Protein AF-Q8XC12-F1 (afdb_monomer)

Solvent-accessible surface area (backbone atoms only — not comparable to full-atom values): 3042 Å² total; per-residue (Å²): 119,50,77,46,82,52,98,94,39,81,45,78,4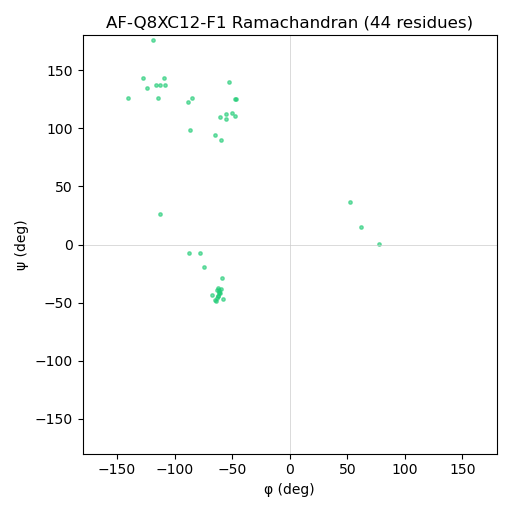0,41,85,92,38,47,70,58,53,52,49,55,49,53,53,51,26,53,76,68,67,61,51,76,71,80,72,67,77,78,75,84,84,126

Sequence (46 aa):
MVSVQKDGRRIEYTAASLDELNRAINDAESVLGTTRRRRRPLGVRL

Mean predicted aligned error: 8.53 Å

pLDDT: mean 85.95, std 11.37, range [63.38, 96.19]

Organism: Escherichia coli O157:H7 (NCBI:txid83334)

Nearest PDB structures (foldseek):
  2l6r-assembly1_A  TM=6.833E-01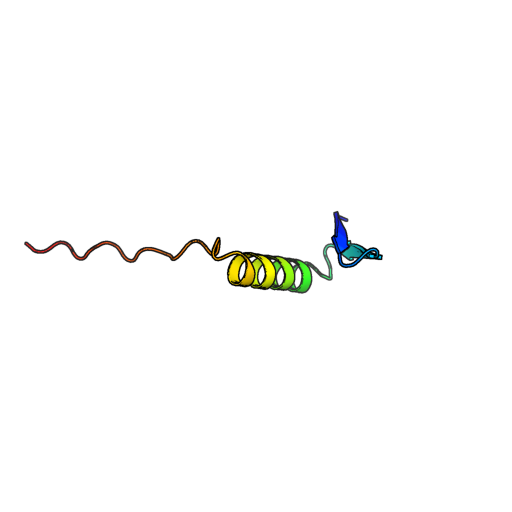  e=2.079E-01  Lambdavirus lambda

InterPro domains:
  IPR004174 Head-to-tail joining protein W [PF02831] (2-45)
  IPR036626 Head-to-tail joining protein W superfamily [G3DSA:3.30.1580.10] (1-40)
  IPR036626 Head-to-tail joining protein W superfamily [SSF64210] (2-36)

Radius of gyration: 15.99 Å; Cα contacts (8 Å, |Δi|>4): 24; chains: 1; bounding box: 28×35×42 Å

Foldseek 3Di:
DDWDQDPNDIDDDDPVCVVVVVVVVCVVCVVVVVPPPPPDPPDPDD

Secondary structure (DSSP, 8-state):
-EEEEETTEEEEE-GGGHHHHHHHHHHHHHHTT-S-----------

Structure (mmCIF, N/CA/C/O backbone):
data_AF-Q8XC12-F1
#
_entry.id   AF-Q8XC12-F1
#
loop_
_atom_site.group_PDB
_atom_site.id
_atom_site.type_symbol
_atom_site.label_atom_id
_atom_site.label_alt_id
_atom_site.label_comp_id
_atom_site.label_asym_id
_atom_site.label_entity_id
_atom_site.label_seq_id
_atom_site.pdbx_PDB_ins_code
_atom_site.Cartn_x
_atom_site.Cartn_y
_atom_site.Cartn_z
_atom_site.occupancy
_atom_site.B_iso_or_equiv
_atom_site.auth_seq_id
_atom_site.auth_comp_id
_atom_site.auth_asym_id
_atom_site.auth_atom_id
_atom_site.pdbx_PDB_model_num
ATOM 1 N N . MET A 1 1 ? 7.131 9.793 -5.645 1.00 81.56 1 MET A N 1
ATOM 2 C CA . MET A 1 1 ? 6.584 9.527 -4.299 1.00 81.56 1 MET A CA 1
ATOM 3 C C . MET A 1 1 ? 5.078 9.681 -4.379 1.00 81.56 1 MET A C 1
ATOM 5 O O . MET A 1 1 ? 4.624 10.583 -5.073 1.00 81.56 1 MET A O 1
ATOM 9 N N . VAL A 1 2 ? 4.326 8.784 -3.750 1.00 92.62 2 VAL A N 1
ATOM 10 C CA . VAL A 1 2 ? 2.856 8.755 -3.768 1.00 92.62 2 VAL A CA 1
ATOM 11 C C . VAL A 1 2 ? 2.366 8.704 -2.327 1.00 92.62 2 VAL A C 1
ATOM 13 O O . VAL A 1 2 ? 2.987 8.043 -1.503 1.00 92.62 2 VAL A O 1
ATOM 16 N N . SER A 1 3 ? 1.263 9.380 -2.011 1.00 92.62 3 SER A N 1
ATOM 17 C CA . SER A 1 3 ? 0.641 9.307 -0.688 1.00 92.62 3 SER A CA 1
ATOM 18 C C . SER A 1 3 ? -0.753 8.707 -0.755 1.00 92.62 3 SER A C 1
ATOM 20 O O . SER A 1 3 ? -1.539 9.086 -1.621 1.00 92.62 3 SER A O 1
ATOM 22 N N . VAL A 1 4 ? -1.065 7.832 0.195 1.00 93.38 4 VAL A N 1
ATOM 23 C CA . VAL A 1 4 ? -2.359 7.160 0.334 1.00 93.38 4 VAL A CA 1
ATOM 24 C C . VAL A 1 4 ? -2.920 7.442 1.726 1.00 93.38 4 VAL A C 1
ATOM 26 O O . VAL A 1 4 ? -2.200 7.341 2.716 1.00 93.38 4 VAL A O 1
ATOM 29 N N . GLN A 1 5 ? -4.205 7.785 1.811 1.00 93.81 5 GLN A N 1
ATOM 30 C CA . GLN A 1 5 ? -4.929 7.857 3.081 1.00 93.81 5 GLN A CA 1
ATOM 31 C C . GLN A 1 5 ? -5.519 6.483 3.392 1.00 93.81 5 GLN A C 1
ATOM 33 O O . GLN A 1 5 ? -6.292 5.951 2.598 1.00 93.81 5 GLN A O 1
ATOM 38 N N . LYS A 1 6 ? -5.170 5.919 4.544 1.00 89.81 6 LYS A N 1
ATOM 39 C CA . LYS A 1 6 ? -5.653 4.616 4.997 1.00 89.81 6 LYS A CA 1
ATOM 40 C C . LYS A 1 6 ? -5.921 4.671 6.497 1.00 89.81 6 LYS A C 1
ATOM 42 O O . LYS A 1 6 ? -5.044 5.076 7.251 1.00 89.81 6 LYS A O 1
ATOM 47 N N . ASP A 1 7 ? -7.129 4.301 6.919 1.00 92.12 7 ASP A N 1
ATOM 48 C CA . ASP A 1 7 ? -7.524 4.220 8.336 1.00 92.12 7 ASP A CA 1
ATOM 49 C C . ASP A 1 7 ? -7.238 5.511 9.138 1.00 92.12 7 ASP A C 1
ATOM 51 O O . ASP A 1 7 ? -6.804 5.480 10.285 1.00 92.12 7 ASP A O 1
ATOM 55 N N . GLY A 1 8 ? -7.419 6.677 8.505 1.00 93.75 8 GLY A N 1
ATOM 56 C CA . GLY A 1 8 ? -7.124 7.985 9.109 1.00 93.75 8 GLY A CA 1
ATOM 57 C C . GLY A 1 8 ? -5.638 8.368 9.142 1.00 93.75 8 GLY A C 1
ATOM 58 O O . GLY A 1 8 ? -5.301 9.462 9.593 1.00 93.75 8 GLY A O 1
ATOM 59 N N . ARG A 1 9 ? -4.740 7.523 8.623 1.00 95.75 9 ARG A N 1
ATOM 60 C CA . ARG A 1 9 ? -3.298 7.772 8.526 1.00 95.75 9 ARG A CA 1
ATOM 61 C C . ARG A 1 9 ? -2.859 8.005 7.079 1.00 95.75 9 ARG A C 1
ATOM 63 O O . ARG A 1 9 ? -3.336 7.354 6.153 1.00 95.75 9 ARG A O 1
ATOM 70 N N . ARG A 1 10 ? -1.895 8.909 6.891 1.00 95.12 10 ARG A N 1
ATOM 71 C CA . ARG A 1 10 ? -1.185 9.081 5.618 1.00 95.12 10 ARG A CA 1
ATOM 72 C C . ARG A 1 10 ? -0.023 8.095 5.529 1.00 95.12 10 ARG A C 1
ATOM 74 O O . ARG A 1 10 ? 0.817 8.051 6.427 1.00 95.12 10 ARG A O 1
ATOM 81 N N . ILE A 1 11 ? 0.019 7.324 4.451 1.00 94.88 11 ILE A N 1
ATOM 82 C CA . ILE A 1 11 ? 1.103 6.399 4.115 1.00 94.88 11 ILE A CA 1
ATOM 83 C C . ILE A 1 11 ? 1.806 6.923 2.868 1.00 94.88 11 ILE A C 1
ATOM 85 O O . ILE A 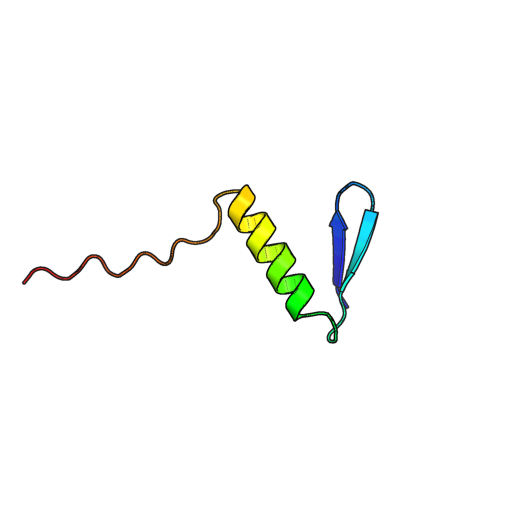1 11 ? 1.151 7.369 1.924 1.00 94.88 11 ILE A O 1
ATOM 89 N N . GLU A 1 12 ? 3.133 6.877 2.865 1.00 96.19 12 GLU A N 1
ATOM 90 C CA . GLU A 1 12 ? 3.960 7.369 1.769 1.00 96.19 12 GLU A CA 1
ATOM 91 C C . GLU A 1 12 ? 4.705 6.220 1.097 1.00 96.19 12 GLU A C 1
ATOM 93 O O . GLU A 1 12 ? 5.426 5.459 1.738 1.00 96.19 12 GLU A O 1
ATOM 98 N N . TYR A 1 13 ? 4.545 6.121 -0.217 1.00 95.38 13 TYR A N 1
ATOM 99 C CA . TYR A 1 13 ? 5.222 5.146 -1.054 1.00 95.38 13 TYR A CA 1
ATOM 100 C C . TYR A 1 13 ? 6.279 5.829 -1.916 1.00 95.38 13 TYR A C 1
ATOM 102 O O . TYR A 1 13 ? 6.071 6.902 -2.503 1.00 95.38 13 TYR A O 1
ATOM 110 N N . THR A 1 14 ? 7.434 5.185 -2.016 1.00 95.75 14 THR A N 1
ATOM 111 C CA . THR A 1 14 ? 8.567 5.633 -2.828 1.00 95.75 14 THR A CA 1
ATOM 112 C C . THR A 1 14 ? 8.885 4.583 -3.887 1.00 95.75 14 THR A C 1
ATOM 114 O O . THR A 1 14 ? 8.288 3.510 -3.907 1.00 95.75 14 THR A O 1
ATOM 117 N N . ALA A 1 15 ? 9.839 4.872 -4.775 1.00 93.75 15 ALA A N 1
ATOM 118 C CA . ALA A 1 15 ? 10.286 3.889 -5.760 1.00 93.75 15 ALA A CA 1
ATOM 119 C C . ALA A 1 15 ? 10.836 2.605 -5.103 1.00 93.75 15 ALA A C 1
ATOM 121 O O . ALA A 1 15 ? 10.702 1.531 -5.675 1.00 93.75 15 ALA A O 1
ATOM 122 N N . ALA A 1 16 ? 11.388 2.704 -3.887 1.00 94.75 16 ALA A N 1
ATOM 123 C CA . ALA A 1 16 ? 11.894 1.558 -3.135 1.00 94.75 16 ALA A CA 1
ATOM 124 C C . ALA A 1 16 ? 10.783 0.673 -2.535 1.00 94.75 16 ALA A C 1
ATOM 126 O O . ALA A 1 16 ? 11.040 -0.481 -2.214 1.00 94.75 16 ALA A O 1
ATOM 127 N N . SER A 1 17 ? 9.557 1.191 -2.391 1.00 94.12 17 SER A N 1
ATOM 128 C CA . SER A 1 17 ? 8.404 0.465 -1.835 1.00 94.12 17 SER A CA 1
ATOM 129 C C . SER A 1 17 ? 7.313 0.189 -2.875 1.00 94.12 17 SER A C 1
ATOM 131 O O . SER A 1 17 ? 6.137 0.032 -2.541 1.00 94.12 17 SER A O 1
ATOM 133 N N . LEU A 1 18 ? 7.690 0.103 -4.156 1.00 94.62 18 LEU A N 1
ATOM 134 C CA . LEU A 1 18 ? 6.751 -0.151 -5.251 1.00 94.62 18 LEU A CA 1
ATOM 135 C C . LEU A 1 18 ? 6.042 -1.511 -5.116 1.00 94.62 18 LEU A C 1
ATOM 137 O O . LEU A 1 18 ? 4.839 -1.603 -5.364 1.00 94.62 18 LEU A O 1
ATOM 141 N N . ASP A 1 19 ? 6.754 -2.554 -4.685 1.00 95.88 19 ASP A N 1
ATOM 142 C CA . ASP A 1 19 ? 6.168 -3.881 -4.451 1.00 95.88 19 ASP A CA 1
ATOM 143 C C . ASP A 1 19 ? 5.105 -3.864 -3.349 1.00 95.88 19 ASP A C 1
ATOM 145 O O . ASP A 1 19 ? 4.064 -4.513 -3.465 1.00 95.88 19 ASP A O 1
ATOM 149 N N . GLU A 1 20 ? 5.343 -3.095 -2.288 1.00 94.19 20 GLU A N 1
ATOM 150 C CA . GLU A 1 20 ? 4.399 -2.927 -1.185 1.00 94.19 20 GLU A CA 1
ATOM 151 C C . GLU A 1 20 ? 3.143 -2.176 -1.640 1.00 94.19 20 GLU A C 1
ATOM 153 O O . GLU A 1 20 ? 2.028 -2.608 -1.342 1.00 94.19 20 GLU A O 1
ATOM 158 N N . LEU A 1 21 ? 3.310 -1.107 -2.429 1.00 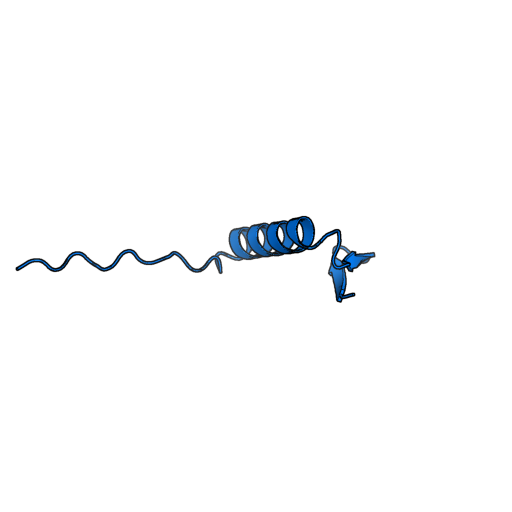94.00 21 LEU A N 1
ATOM 159 C CA . LEU A 1 21 ? 2.192 -0.378 -3.030 1.00 94.00 21 LEU A CA 1
ATOM 160 C C . LEU A 1 21 ? 1.333 -1.304 -3.901 1.00 94.00 21 LEU A C 1
ATO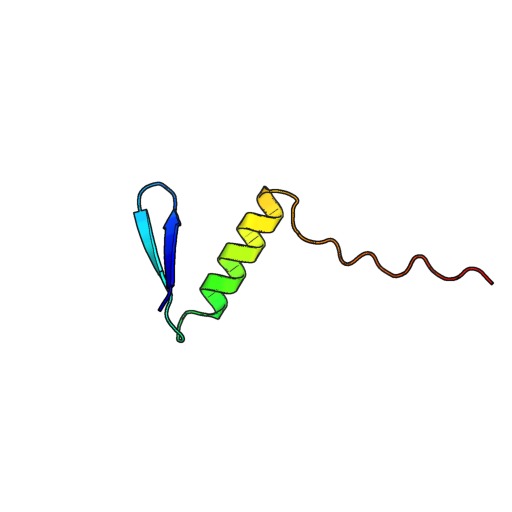M 162 O O . LEU A 1 21 ? 0.109 -1.322 -3.768 1.00 94.00 21 LEU A O 1
ATOM 166 N N . ASN A 1 22 ? 1.964 -2.113 -4.755 1.00 94.50 22 ASN A N 1
ATOM 167 C CA . ASN A 1 22 ? 1.252 -3.073 -5.598 1.00 94.50 22 ASN A CA 1
ATOM 168 C C . ASN A 1 22 ? 0.476 -4.100 -4.765 1.00 94.50 22 ASN A C 1
ATOM 170 O O . ASN A 1 22 ? -0.668 -4.414 -5.091 1.00 94.50 22 ASN A O 1
ATOM 174 N N . ARG A 1 23 ? 1.054 -4.620 -3.677 1.00 94.50 23 ARG A N 1
ATOM 175 C CA . ARG A 1 23 ? 0.343 -5.543 -2.774 1.00 94.50 23 ARG A CA 1
ATOM 176 C C . ARG A 1 23 ? -0.859 -4.875 -2.112 1.00 94.50 23 ARG A C 1
ATOM 178 O O . ARG A 1 23 ? -1.941 -5.449 -2.139 1.00 94.50 23 ARG A O 1
ATOM 185 N N . ALA A 1 24 ? -0.697 -3.654 -1.602 1.00 92.81 24 ALA A N 1
ATOM 186 C CA . ALA A 1 24 ? -1.788 -2.907 -0.979 1.00 92.81 24 ALA A CA 1
ATOM 187 C C . ALA A 1 24 ? -2.958 -2.661 -1.949 1.00 92.81 24 ALA A C 1
ATOM 189 O O . ALA A 1 24 ? -4.117 -2.769 -1.549 1.00 92.81 24 ALA A O 1
ATOM 190 N N . ILE A 1 25 ? -2.663 -2.382 -3.225 1.00 92.31 25 ILE A N 1
ATOM 191 C CA . ILE A 1 25 ? -3.683 -2.260 -4.277 1.00 92.31 25 ILE A CA 1
ATOM 192 C C . ILE A 1 25 ? -4.398 -3.597 -4.493 1.00 92.31 25 ILE A C 1
ATOM 194 O O . ILE A 1 25 ? -5.624 -3.628 -4.481 1.00 92.31 25 ILE A O 1
ATOM 198 N N . ASN A 1 26 ? -3.660 -4.701 -4.645 1.00 93.31 26 ASN A N 1
ATOM 199 C CA . ASN A 1 26 ? -4.263 -6.020 -4.874 1.00 93.31 26 ASN A CA 1
ATOM 200 C C . ASN A 1 26 ? -5.166 -6.464 -3.709 1.00 93.31 26 ASN A C 1
ATOM 202 O O . ASN A 1 26 ? -6.258 -6.980 -3.948 1.00 93.31 26 ASN A O 1
ATOM 206 N N . ASP A 1 27 ? -4.745 -6.236 -2.463 1.00 91.69 27 ASP A N 1
ATOM 207 C CA . ASP A 1 27 ? -5.565 -6.528 -1.282 1.00 91.69 27 ASP A CA 1
ATOM 208 C 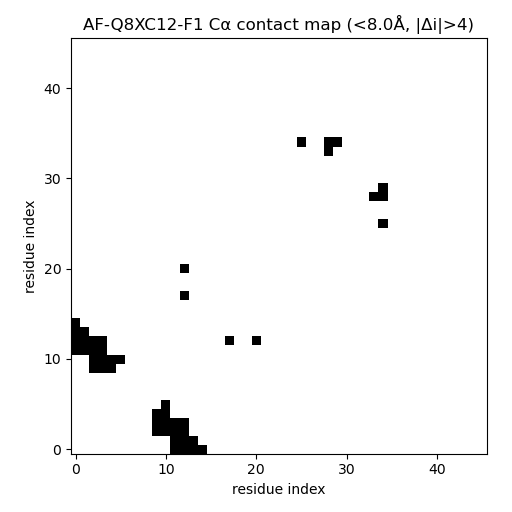C . ASP A 1 27 ? -6.845 -5.685 -1.274 1.00 91.69 27 ASP A C 1
ATOM 210 O O . ASP A 1 27 ? -7.936 -6.213 -1.046 1.00 91.69 27 ASP A O 1
ATOM 214 N N . ALA A 1 28 ? -6.737 -4.387 -1.581 1.00 91.19 28 ALA A N 1
ATOM 215 C CA . ALA A 1 28 ? -7.896 -3.504 -1.67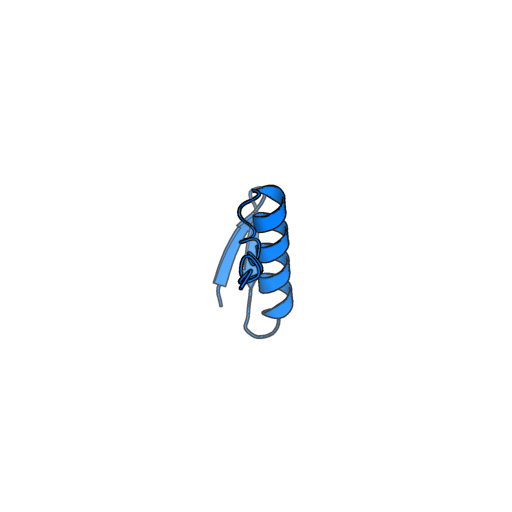3 1.00 91.19 28 ALA A CA 1
ATOM 216 C C . ALA A 1 28 ? -8.863 -3.950 -2.782 1.00 91.19 28 ALA A C 1
ATOM 218 O O . ALA A 1 28 ? -10.071 -4.018 -2.557 1.00 91.19 28 ALA A O 1
ATOM 219 N N . GLU A 1 29 ? -8.351 -4.312 -3.960 1.00 91.00 29 GLU A N 1
ATOM 220 C CA . GLU A 1 29 ? -9.167 -4.831 -5.061 1.00 91.00 29 GLU A CA 1
ATOM 221 C C . GLU A 1 29 ? -9.868 -6.148 -4.708 1.00 91.00 29 GLU A C 1
ATOM 223 O O . GLU A 1 29 ? -11.017 -6.366 -5.103 1.00 91.00 29 GLU A O 1
ATOM 228 N N . SER A 1 30 ? -9.187 -7.017 -3.958 1.00 90.12 30 SER A N 1
ATOM 229 C CA . SER A 1 30 ? -9.730 -8.296 -3.499 1.00 90.12 30 SER A CA 1
ATOM 230 C C . SER A 1 30 ? -10.905 -8.078 -2.546 1.00 90.12 30 SER A C 1
ATOM 232 O O . SER A 1 30 ? -11.984 -8.638 -2.756 1.00 90.12 30 SER A O 1
ATOM 234 N N . VAL A 1 31 ? -10.740 -7.191 -1.557 1.00 90.06 31 VAL A N 1
ATOM 235 C CA . VAL A 1 31 ? -11.800 -6.817 -0.604 1.00 90.06 31 VAL A CA 1
ATOM 236 C C . VAL A 1 31 ? -12.994 -6.182 -1.314 1.00 90.06 31 VAL A C 1
ATOM 238 O O . VAL A 1 31 ? -14.141 -6.489 -0.995 1.00 90.06 31 VAL A O 1
ATOM 241 N N . LEU A 1 32 ? -12.742 -5.320 -2.300 1.00 89.88 32 LEU A N 1
ATOM 242 C CA . LEU A 1 32 ? -13.798 -4.648 -3.058 1.00 89.88 32 LEU A CA 1
ATOM 243 C C . LEU A 1 32 ? -14.453 -5.550 -4.116 1.00 89.88 32 LEU A C 1
ATOM 245 O O . LEU A 1 32 ? -15.417 -5.137 -4.761 1.00 89.88 32 LEU A O 1
ATOM 249 N N . GLY A 1 33 ? -13.930 -6.761 -4.341 1.00 85.12 33 GLY A N 1
ATOM 250 C CA . GLY A 1 33 ? -14.363 -7.634 -5.433 1.00 85.12 33 GLY A CA 1
ATOM 251 C C . GLY A 1 33 ? -14.125 -7.028 -6.823 1.00 85.12 33 GLY A C 1
ATOM 252 O O . GLY A 1 33 ? -14.679 -7.513 -7.812 1.00 85.12 33 GLY A O 1
ATOM 253 N N . THR A 1 34 ? -13.311 -5.973 -6.906 1.00 80.88 34 THR A N 1
ATOM 254 C CA . THR A 1 34 ? -12.946 -5.279 -8.145 1.00 80.88 34 THR A CA 1
ATOM 255 C C . THR A 1 34 ? -11.734 -5.904 -8.808 1.00 80.88 34 THR A C 1
ATOM 257 O O . THR A 1 34 ? -11.446 -5.538 -9.950 1.00 80.88 34 THR A O 1
ATOM 260 N N . THR A 1 35 ? -11.064 -6.866 -8.150 1.00 73.81 35 THR A N 1
ATOM 261 C CA . THR A 1 35 ? -10.015 -7.671 -8.777 1.00 73.81 35 THR A CA 1
ATOM 262 C C . THR A 1 35 ? -10.543 -8.151 -10.111 1.00 73.81 35 THR A C 1
ATOM 264 O O . THR A 1 35 ? -11.469 -8.970 -10.193 1.00 73.81 35 THR A O 1
ATOM 267 N N . ARG A 1 36 ? -9.965 -7.600 -11.178 1.00 69.44 36 ARG A N 1
ATOM 268 C CA . ARG A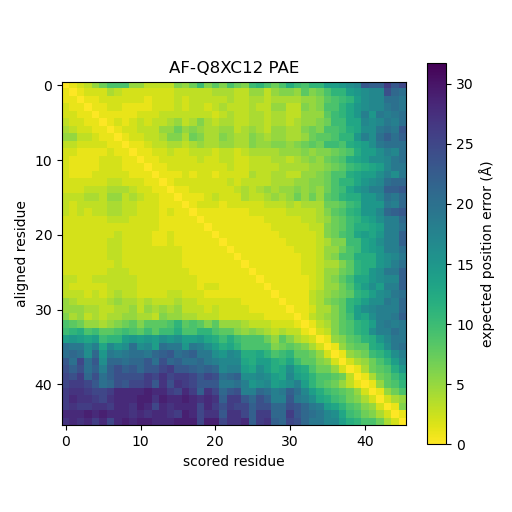 1 36 ? -10.373 -7.899 -12.540 1.00 69.44 36 ARG A CA 1
ATOM 269 C C . ARG A 1 36 ? -10.050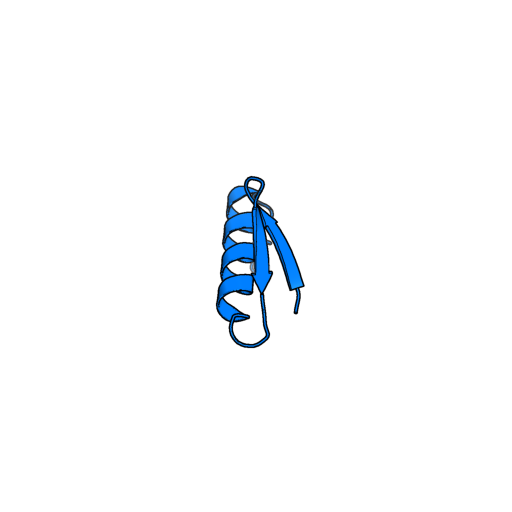 -9.365 -12.756 1.00 69.44 36 ARG A C 1
ATOM 271 O O . ARG A 1 36 ? -8.916 -9.710 -13.085 1.00 69.44 36 ARG A O 1
ATOM 278 N N . ARG A 1 37 ? -11.038 -10.246 -12.537 1.00 67.56 37 ARG A N 1
ATOM 279 C CA . ARG A 1 37 ? -10.922 -11.665 -12.868 1.00 67.56 37 ARG A CA 1
ATOM 280 C C . ARG A 1 37 ? -10.442 -11.674 -14.305 1.00 67.56 37 ARG A C 1
ATOM 282 O O . ARG A 1 37 ? -11.165 -11.206 -15.187 1.00 67.56 37 ARG A O 1
ATOM 289 N N . ARG A 1 38 ? -9.211 -12.139 -14.539 1.00 65.88 38 ARG A N 1
ATOM 290 C CA . ARG A 1 38 ? -8.743 -12.460 -15.885 1.00 65.88 38 ARG A CA 1
ATOM 291 C C . ARG A 1 38 ? -9.706 -13.530 -16.371 1.00 65.88 38 ARG A C 1
ATOM 293 O O . ARG A 1 38 ? -9.525 -14.707 -16.070 1.00 65.88 38 ARG A O 1
ATOM 300 N N . ARG A 1 39 ? -10.806 -13.111 -17.007 1.00 63.38 39 ARG A N 1
ATOM 301 C CA . ARG A 1 39 ? -11.728 -14.006 -17.691 1.00 63.38 39 ARG A CA 1
ATOM 302 C C . ARG A 1 39 ? -10.828 -14.749 -18.661 1.00 63.38 39 ARG A C 1
ATOM 304 O O . ARG A 1 39 ? -10.293 -14.144 -19.587 1.00 63.38 39 ARG A O 1
ATOM 311 N N . ARG A 1 40 ? -10.574 -16.029 -18.379 1.00 69.38 40 ARG A N 1
ATOM 312 C CA . ARG A 1 40 ? -9.981 -16.909 -19.380 1.00 69.38 40 ARG A CA 1
ATOM 313 C C . ARG A 1 40 ? -10.872 -16.774 -20.616 1.00 69.38 40 ARG A C 1
ATOM 315 O O . ARG A 1 40 ? -12.090 -16.657 -20.431 1.00 69.38 40 ARG A O 1
ATOM 322 N N . PRO A 1 41 ? -10.306 -16.727 -21.833 1.00 69.12 41 PRO A N 1
ATOM 323 C CA . PRO A 1 41 ? -11.125 -16.791 -23.030 1.00 69.12 41 PRO A CA 1
ATOM 324 C C . PRO A 1 41 ? -12.105 -17.945 -22.835 1.00 69.12 41 PRO A C 1
ATOM 326 O O . PRO A 1 41 ? -11.685 -19.040 -22.451 1.00 69.12 41 PRO A O 1
ATOM 329 N N . LEU A 1 42 ? -13.404 -17.673 -22.976 1.00 68.69 42 LEU A N 1
ATOM 330 C CA . LEU A 1 42 ? -14.389 -18.743 -23.046 1.00 68.69 42 LEU A CA 1
ATOM 331 C C . LEU A 1 42 ? -13.907 -19.618 -24.196 1.00 68.69 42 LEU A C 1
ATOM 333 O O . LEU A 1 42 ? -13.790 -19.119 -25.315 1.00 68.69 42 LEU A O 1
ATOM 337 N N . GLY A 1 43 ? -13.475 -20.840 -23.872 1.00 68.75 43 GLY A N 1
ATOM 338 C CA . GLY A 1 43 ? -12.850 -21.735 -24.833 1.00 68.75 43 GLY A CA 1
ATOM 339 C C . GLY A 1 43 ? -13.689 -21.758 -26.100 1.00 68.75 43 GLY A C 1
ATOM 340 O O . GLY A 1 43 ? -14.901 -21.963 -26.034 1.00 68.75 43 GLY A O 1
ATOM 341 N N . VAL A 1 44 ? -13.055 -21.471 -27.233 1.00 66.75 44 VAL A N 1
ATOM 342 C CA . VAL A 1 44 ? -13.688 -21.627 -28.535 1.00 66.75 44 VAL A CA 1
ATOM 343 C C . VAL A 1 44 ? -14.046 -23.105 -28.656 1.00 66.75 44 VAL A C 1
ATOM 345 O O . VAL A 1 44 ? -13.163 -23.956 -28.730 1.00 66.75 44 VAL A O 1
ATOM 348 N N . ARG A 1 45 ? -15.341 -23.411 -28.601 1.00 65.19 45 ARG A N 1
ATOM 349 C CA . ARG A 1 45 ? -15.866 -24.713 -28.993 1.00 65.19 45 ARG A CA 1
ATOM 350 C C . ARG A 1 45 ? -16.110 -24.621 -30.499 1.00 65.19 45 ARG A C 1
ATOM 352 O O . ARG A 1 45 ? -17.088 -24.001 -30.908 1.00 65.19 45 ARG A O 1
ATOM 359 N N . LEU A 1 46 ? -15.158 -25.131 -31.279 1.00 64.25 46 LEU A N 1
ATOM 360 C CA . LEU A 1 46 ? -15.372 -25.554 -32.665 1.00 64.25 46 LEU A CA 1
ATOM 361 C C . LEU A 1 46 ? -15.736 -27.039 -32.654 1.00 64.25 46 LEU A C 1
ATOM 363 O O . LEU A 1 46 ? -15.173 -27.759 -31.796 1.00 64.25 46 LEU A O 1
#